Protein AF-A0A8S3JQ03-F1 (afdb_monomer_lite)

Foldseek 3Di:
DDDPDPPPPCDPPDDDDPPDDQQEAPPEDDDDRNYDHPDPDDDDDPD

Radius of gyration: 15.5 Å; chains: 1; bounding box: 25×47×22 Å

Structure (mmCIF, N/CA/C/O backbone):
data_AF-A0A8S3JQ03-F1
#
_entry.id   AF-A0A8S3JQ03-F1
#
loop_
_atom_site.group_PDB
_atom_site.id
_atom_site.type_symbol
_atom_site.label_atom_id
_atom_site.label_alt_id
_atom_site.label_comp_id
_atom_site.label_asym_id
_atom_site.label_entity_id
_atom_site.label_seq_id
_atom_site.pdbx_PDB_ins_code
_atom_site.Cartn_x
_atom_site.Cartn_y
_atom_site.Cartn_z
_atom_site.occupancy
_atom_site.B_iso_or_equiv
_atom_site.auth_seq_id
_atom_site.auth_comp_id
_atom_site.auth_asym_id
_atom_site.auth_atom_id
_atom_site.pdbx_PDB_model_num
ATOM 1 N N . ARG A 1 1 ? -2.278 31.796 0.165 1.00 48.66 1 ARG A N 1
ATOM 2 C CA . ARG A 1 1 ? -2.134 30.845 -0.965 1.00 48.66 1 ARG A CA 1
ATOM 3 C C . ARG A 1 1 ? -1.280 29.684 -0.461 1.00 48.66 1 ARG A C 1
ATOM 5 O O . ARG A 1 1 ? -0.088 29.915 -0.309 1.00 48.66 1 ARG A O 1
ATOM 12 N N . PRO A 1 2 ? -1.833 28.520 -0.077 1.00 41.69 2 PRO A N 1
ATOM 13 C CA . PRO A 1 2 ? -1.003 27.413 0.374 1.00 41.69 2 PRO A CA 1
ATOM 14 C C . PRO A 1 2 ? -0.499 26.606 -0.825 1.00 41.69 2 PRO A C 1
ATOM 16 O O . PRO A 1 2 ? -1.190 26.454 -1.831 1.00 41.69 2 PRO A O 1
ATOM 19 N N . LEU A 1 3 ? 0.746 26.160 -0.706 1.00 51.06 3 LEU A N 1
ATOM 20 C CA . LEU A 1 3 ? 1.500 25.415 -1.703 1.00 51.06 3 LEU A CA 1
ATOM 21 C C . LEU A 1 3 ? 0.876 24.025 -1.866 1.00 51.06 3 LEU A C 1
ATOM 23 O O . LEU A 1 3 ? 0.794 23.265 -0.902 1.00 51.06 3 LEU A O 1
ATOM 27 N N . ARG A 1 4 ? 0.427 23.702 -3.084 1.00 52.50 4 ARG A N 1
ATOM 28 C CA . ARG A 1 4 ? 0.014 22.350 -3.468 1.00 52.50 4 ARG A CA 1
ATOM 29 C C . ARG A 1 4 ? 1.283 21.505 -3.483 1.00 52.50 4 ARG A C 1
ATOM 31 O O . ARG A 1 4 ? 2.011 21.495 -4.470 1.00 52.50 4 ARG A O 1
ATOM 38 N N . ALA A 1 5 ? 1.568 20.836 -2.366 1.00 51.50 5 ALA A N 1
ATOM 39 C CA . ALA A 1 5 ? 2.339 19.609 -2.438 1.00 51.50 5 ALA A CA 1
ATOM 40 C C . ALA A 1 5 ? 1.662 18.767 -3.522 1.00 51.50 5 ALA A C 1
ATOM 42 O O . ALA A 1 5 ? 0.430 18.699 -3.553 1.00 51.50 5 ALA A O 1
ATOM 43 N N . SER A 1 6 ? 2.439 18.207 -4.440 1.00 58.88 6 SER A N 1
ATOM 44 C CA . SER A 1 6 ? 1.999 17.174 -5.371 1.00 58.88 6 SER A CA 1
ATOM 45 C C . SER A 1 6 ? 1.588 15.948 -4.554 1.00 58.88 6 SER A C 1
ATOM 47 O O . SER A 1 6 ? 2.308 14.958 -4.462 1.00 58.88 6 SER A O 1
ATOM 49 N N . SER A 1 7 ? 0.473 16.078 -3.841 1.00 59.47 7 SER A N 1
ATOM 50 C CA . SER A 1 7 ? -0.236 14.986 -3.224 1.00 59.47 7 SER A CA 1
ATOM 51 C C . SER A 1 7 ? -0.664 14.123 -4.386 1.00 59.47 7 SER A C 1
ATOM 53 O O . SER A 1 7 ? -1.276 14.621 -5.327 1.00 59.47 7 SER A O 1
ATOM 55 N N . VAL A 1 8 ? -0.314 12.846 -4.321 1.00 64.25 8 VAL A N 1
ATOM 56 C CA . VAL A 1 8 ? -1.064 11.794 -4.995 1.00 64.25 8 VAL A CA 1
ATOM 57 C C . VAL A 1 8 ? -2.539 12.129 -4.767 1.00 64.25 8 VAL A C 1
ATOM 59 O O . VAL A 1 8 ? -3.016 12.080 -3.630 1.00 64.25 8 VAL A O 1
ATOM 62 N N . ASP A 1 9 ? -3.213 12.634 -5.798 1.00 66.69 9 ASP A N 1
ATOM 63 C CA . ASP A 1 9 ? -4.605 13.045 -5.696 1.00 66.69 9 ASP A CA 1
ATOM 64 C C . ASP A 1 9 ? -5.403 11.739 -5.602 1.00 66.69 9 ASP A C 1
ATOM 66 O O . ASP A 1 9 ? -5.746 11.123 -6.609 1.00 66.69 9 ASP A O 1
ATOM 70 N N . ILE A 1 10 ? -5.641 11.252 -4.378 1.00 72.00 10 ILE A N 1
ATOM 71 C CA . ILE A 1 10 ? -6.586 10.157 -4.152 1.00 72.00 10 ILE A CA 1
ATOM 72 C C . ILE A 1 10 ? -7.914 10.655 -4.711 1.00 72.00 10 ILE A C 1
ATOM 74 O O . ILE A 1 10 ? -8.442 11.664 -4.237 1.00 72.00 10 ILE A O 1
ATOM 78 N N . HIS A 1 11 ? -8.412 9.981 -5.750 1.00 76.31 11 HIS A N 1
ATOM 79 C CA . HIS A 1 11 ? -9.594 10.427 -6.477 1.00 76.31 11 HIS A CA 1
ATOM 80 C C . HIS A 1 11 ? -10.721 10.763 -5.482 1.00 76.31 11 HIS A C 1
ATOM 82 O O . HIS A 1 11 ? -10.977 9.966 -4.578 1.00 76.31 11 HIS A O 1
ATOM 88 N N . PRO A 1 12 ? -11.428 11.898 -5.619 1.00 79.44 12 PRO A N 1
ATOM 89 C CA . PRO A 1 12 ? -12.396 12.363 -4.617 1.00 79.44 12 PRO A CA 1
ATOM 90 C C . PRO A 1 12 ? -13.549 11.379 -4.360 1.00 79.44 12 PRO A C 1
ATOM 92 O O . PRO A 1 12 ? -14.191 11.431 -3.315 1.00 79.44 12 PRO A O 1
ATOM 95 N N . ASN A 1 13 ? -13.789 10.454 -5.296 1.00 82.38 13 ASN A N 1
ATOM 96 C CA . ASN A 1 13 ? -14.783 9.385 -5.165 1.00 82.38 13 ASN A CA 1
ATOM 97 C C . ASN A 1 13 ? -14.181 8.023 -4.783 1.00 82.38 13 ASN A C 1
ATOM 99 O O . ASN A 1 13 ? -14.893 7.018 -4.824 1.00 82.38 13 ASN A O 1
ATOM 103 N N . ALA A 1 14 ? -12.891 7.954 -4.449 1.00 82.12 14 ALA A N 1
ATOM 104 C CA . ALA A 1 14 ? -12.277 6.737 -3.942 1.00 82.12 14 ALA A CA 1
ATOM 105 C C . ALA A 1 14 ? -12.971 6.339 -2.636 1.00 82.12 14 ALA A C 1
ATOM 107 O O . ALA A 1 14 ? -13.059 7.110 -1.681 1.00 82.12 14 ALA A O 1
ATOM 108 N N . ARG A 1 15 ? -13.495 5.117 -2.610 1.00 80.75 15 ARG A N 1
ATOM 109 C CA . ARG A 1 15 ? -14.148 4.531 -1.442 1.00 80.75 15 ARG A CA 1
ATOM 110 C C . ARG A 1 15 ? -13.428 3.245 -1.094 1.00 80.75 15 ARG A C 1
ATOM 112 O O . ARG A 1 15 ? -13.095 2.461 -1.981 1.00 80.75 15 ARG A O 1
ATOM 119 N N . TRP A 1 16 ? -13.202 3.029 0.196 1.00 82.56 16 TRP A N 1
ATOM 120 C CA . TRP A 1 16 ? -12.707 1.747 0.676 1.00 82.56 16 TRP A CA 1
ATOM 121 C C . TRP A 1 16 ? -13.707 0.640 0.318 1.00 82.56 16 TRP A C 1
ATOM 123 O O . TRP A 1 16 ? -14.908 0.789 0.554 1.00 82.56 16 TRP A O 1
ATOM 133 N N . GLN A 1 17 ? -13.211 -0.454 -0.264 1.00 83.69 17 GLN A N 1
ATOM 134 C CA . GLN A 1 17 ? -14.011 -1.632 -0.584 1.00 83.69 17 GLN A CA 1
ATOM 135 C C . GLN A 1 17 ? -13.757 -2.715 0.476 1.00 83.69 17 GLN A C 1
ATOM 137 O O . GLN A 1 17 ? -12.633 -3.218 0.556 1.00 83.69 17 GLN A O 1
ATOM 142 N N . PRO A 1 18 ? -14.766 -3.094 1.284 1.00 84.38 18 PRO A N 1
ATOM 143 C CA . PRO A 1 18 ? -14.601 -4.085 2.352 1.00 84.38 18 PRO A CA 1
ATOM 144 C C . PRO A 1 18 ? -14.176 -5.468 1.856 1.00 84.38 18 PRO A C 1
ATOM 146 O O . PRO A 1 18 ? -13.544 -6.227 2.584 1.00 84.38 18 PRO A O 1
ATOM 149 N N . ASN A 1 19 ? -14.512 -5.791 0.613 1.00 88.12 19 ASN A N 1
ATOM 150 C CA . ASN A 1 19 ? -14.244 -7.051 -0.068 1.00 88.12 19 ASN A CA 1
ATOM 151 C C . ASN A 1 19 ? -13.045 -6.959 -1.031 1.00 88.12 19 ASN A C 1
ATOM 153 O O . ASN A 1 19 ? -13.056 -7.573 -2.096 1.00 88.12 19 ASN A O 1
ATOM 157 N N . GLY A 1 20 ? -12.021 -6.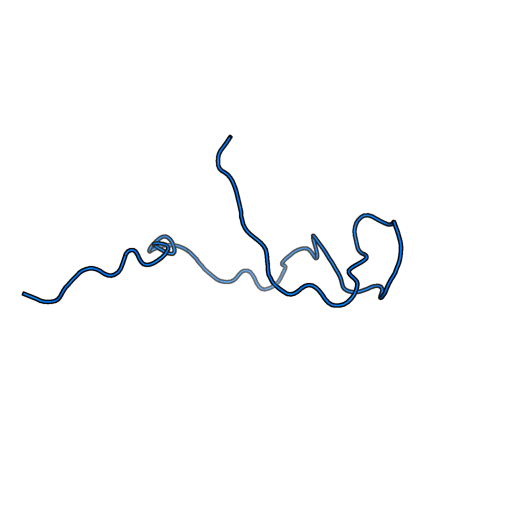181 -0.674 1.00 84.75 20 GLY A N 1
ATOM 158 C CA . GLY A 1 20 ? -10.804 -6.049 -1.474 1.00 84.75 20 GLY A CA 1
ATOM 159 C C . GLY A 1 20 ? -10.074 -7.379 -1.715 1.00 84.75 20 GLY A C 1
ATOM 160 O O . GLY A 1 20 ? -10.121 -8.305 -0.903 1.00 84.75 20 GLY A O 1
ATOM 161 N N . LEU A 1 21 ? -9.361 -7.462 -2.840 1.00 86.44 21 LEU A N 1
ATOM 162 C CA . LEU A 1 21 ? -8.517 -8.601 -3.198 1.00 86.44 21 LEU A CA 1
ATOM 163 C C . LEU A 1 21 ? -7.070 -8.356 -2.752 1.00 86.44 21 LEU A C 1
ATOM 165 O O . LEU A 1 21 ? -6.496 -7.302 -3.014 1.00 86.44 21 LEU A O 1
ATOM 169 N N . ILE A 1 22 ? -6.442 -9.362 -2.139 1.00 83.56 22 ILE A N 1
ATOM 170 C CA . ILE A 1 22 ? -5.001 -9.329 -1.863 1.00 83.56 22 ILE A CA 1
ATOM 171 C C . ILE A 1 22 ? -4.246 -9.537 -3.179 1.00 83.56 22 ILE A C 1
ATOM 173 O O . ILE A 1 22 ? -4.134 -10.669 -3.656 1.00 83.56 22 ILE A O 1
ATOM 177 N N . VAL A 1 23 ? -3.708 -8.451 -3.731 1.00 84.38 23 VAL A N 1
ATOM 178 C CA . VAL A 1 23 ? -2.926 -8.461 -4.979 1.00 84.38 23 VAL A CA 1
ATOM 179 C C . VAL A 1 23 ? -1.438 -8.747 -4.759 1.00 84.38 23 VAL A C 1
ATOM 181 O O . VAL A 1 23 ? -0.795 -9.312 -5.634 1.00 84.38 23 VAL A O 1
ATOM 184 N N . ALA A 1 24 ? -0.900 -8.434 -3.576 1.00 87.00 24 ALA A N 1
ATOM 185 C CA . ALA A 1 24 ? 0.483 -8.720 -3.202 1.00 87.00 24 ALA A CA 1
ATOM 186 C C . ALA A 1 24 ? 0.603 -8.966 -1.688 1.00 87.00 24 ALA A C 1
ATOM 188 O O . ALA A 1 24 ? -0.168 -8.433 -0.891 1.00 87.00 24 ALA A O 1
ATOM 189 N N . GLY A 1 25 ? 1.585 -9.776 -1.283 1.00 87.56 25 GLY A N 1
ATOM 190 C CA . GLY A 1 25 ? 1.818 -10.119 0.123 1.00 87.56 25 GLY A CA 1
ATOM 191 C C . GLY A 1 25 ? 0.786 -11.078 0.743 1.00 87.56 25 GLY A C 1
ATOM 192 O O . GLY A 1 25 ? -0.046 -11.677 0.061 1.00 87.56 25 GLY A O 1
ATOM 193 N N . GLY A 1 26 ? 0.886 -11.268 2.064 1.00 84.25 26 GLY A N 1
ATOM 194 C CA . GLY A 1 26 ? 0.011 -12.150 2.854 1.00 84.25 26 GLY A CA 1
ATOM 195 C C . GLY A 1 26 ? 0.501 -13.594 3.029 1.00 84.25 26 GLY A C 1
ATOM 196 O O . GLY A 1 26 ? 0.059 -14.261 3.955 1.00 84.25 26 GLY A O 1
ATOM 197 N N . ASN A 1 27 ? 1.455 -14.065 2.213 1.00 88.31 27 ASN A N 1
ATOM 198 C CA . ASN A 1 27 ? 1.972 -15.441 2.288 1.00 88.31 27 ASN A CA 1
ATOM 199 C C . ASN A 1 27 ? 3.459 -15.544 2.693 1.00 88.31 27 ASN A C 1
ATOM 201 O O . ASN A 1 27 ? 4.082 -16.581 2.466 1.00 88.31 27 ASN A O 1
ATOM 205 N N . GLY A 1 28 ? 4.058 -14.495 3.263 1.00 86.38 28 GLY A N 1
ATOM 206 C CA . GLY A 1 28 ? 5.481 -14.478 3.639 1.00 86.38 28 GLY A CA 1
ATOM 207 C C . GLY A 1 28 ? 6.448 -14.347 2.450 1.00 86.38 28 GLY A C 1
ATOM 208 O O . GLY A 1 28 ? 6.051 -13.948 1.354 1.00 86.38 28 GLY A O 1
ATOM 209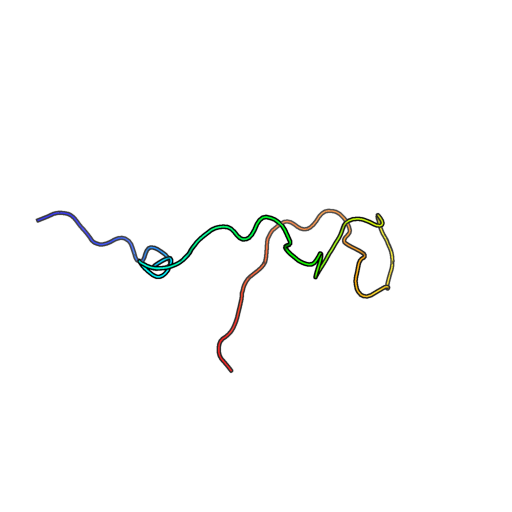 N N . CYS A 1 29 ? 7.724 -14.677 2.679 1.00 86.56 29 CYS A N 1
ATOM 210 C CA . CYS A 1 29 ? 8.807 -14.590 1.688 1.00 86.56 29 CYS A CA 1
ATOM 211 C C . CYS A 1 29 ? 8.711 -15.688 0.606 1.00 86.56 29 CYS A C 1
ATOM 213 O O . CYS A 1 29 ? 8.307 -16.816 0.90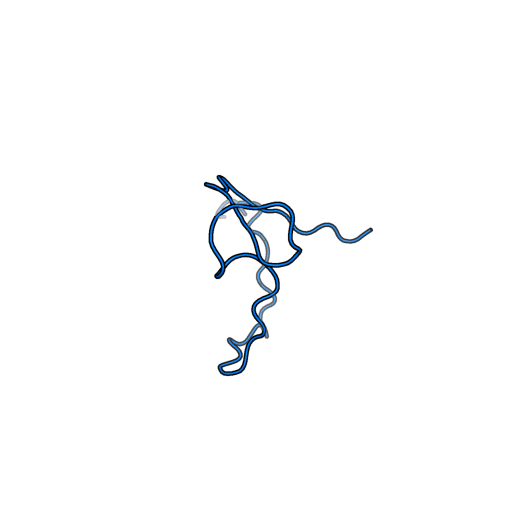3 1.00 86.56 29 CYS A O 1
ATOM 215 N N . GLY A 1 30 ? 9.087 -15.373 -0.640 1.00 83.88 30 GLY A N 1
ATOM 216 C CA . GLY A 1 30 ? 9.196 -16.328 -1.752 1.00 83.88 30 GLY A CA 1
ATOM 217 C C . GLY A 1 30 ? 8.963 -15.696 -3.131 1.00 83.88 30 GLY A C 1
ATOM 218 O O . GLY A 1 30 ? 8.655 -14.515 -3.224 1.00 83.88 30 GLY A O 1
ATOM 219 N N . ASN A 1 31 ? 9.050 -16.505 -4.192 1.00 84.06 31 ASN A N 1
ATOM 220 C CA . ASN A 1 31 ? 8.965 -16.055 -5.597 1.00 84.06 31 ASN A CA 1
ATOM 221 C C . ASN A 1 31 ? 7.542 -16.120 -6.195 1.00 84.06 31 ASN A C 1
ATOM 223 O O . ASN A 1 31 ? 7.371 -16.110 -7.409 1.00 84.06 31 ASN A O 1
ATOM 227 N N . GLY A 1 32 ? 6.511 -16.269 -5.360 1.00 84.12 32 GLY A N 1
ATOM 228 C CA . GLY A 1 32 ? 5.119 -16.350 -5.812 1.00 84.12 32 GLY 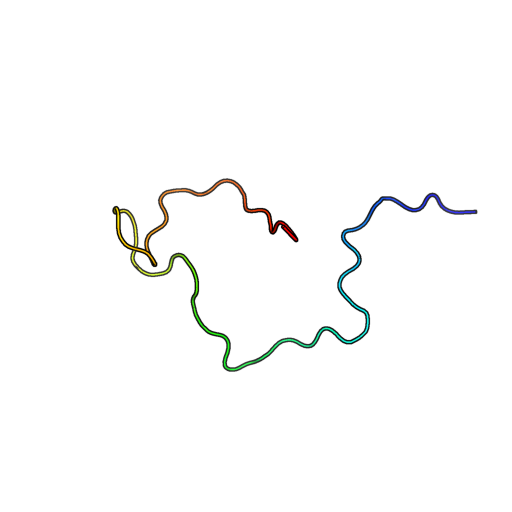A CA 1
ATOM 229 C C . GLY A 1 32 ? 4.452 -14.977 -5.905 1.00 84.12 32 GLY A C 1
ATOM 230 O O . GLY A 1 32 ? 4.791 -14.074 -5.151 1.00 84.12 32 GLY A O 1
ATOM 231 N N . ILE A 1 33 ? 3.417 -14.852 -6.740 1.00 79.88 33 ILE A N 1
ATOM 232 C CA . ILE A 1 33 ? 2.696 -13.587 -7.000 1.00 79.88 33 ILE A CA 1
ATOM 233 C C . ILE A 1 33 ? 2.109 -12.898 -5.749 1.00 79.88 33 ILE A C 1
ATOM 235 O O . ILE A 1 33 ? 1.880 -11.698 -5.742 1.00 79.88 33 ILE A O 1
ATOM 239 N N . ARG A 1 34 ? 1.880 -13.647 -4.662 1.00 84.94 34 ARG A N 1
ATOM 240 C CA . ARG A 1 34 ? 1.352 -13.147 -3.376 1.00 84.94 34 ARG A CA 1
ATOM 241 C C . ARG A 1 34 ? 2.391 -13.226 -2.250 1.00 84.94 34 ARG A C 1
ATOM 243 O O . ARG A 1 34 ? 2.051 -13.445 -1.088 1.00 84.94 34 ARG A O 1
ATOM 250 N N . LYS A 1 35 ? 3.675 -13.124 -2.588 1.00 89.94 35 LYS A N 1
ATOM 251 C CA . LYS A 1 35 ? 4.798 -13.169 -1.644 1.00 89.94 35 LYS A CA 1
ATOM 252 C C . LYS A 1 35 ? 5.535 -11.832 -1.701 1.00 89.94 35 LYS A C 1
ATOM 254 O O . LYS A 1 35 ? 5.799 -11.316 -2.777 1.00 89.94 35 LYS A O 1
ATOM 259 N N . LEU A 1 36 ? 5.841 -11.267 -0.537 1.00 87.69 36 LEU A N 1
ATOM 260 C CA . LEU A 1 36 ? 6.674 -10.070 -0.395 1.00 87.69 36 LEU A CA 1
ATOM 261 C C . LEU A 1 36 ? 7.662 -10.325 0.740 1.00 87.69 36 LEU A C 1
ATOM 263 O O . LEU A 1 36 ? 7.300 -10.923 1.756 1.00 87.69 36 LEU A O 1
ATOM 267 N N . TYR A 1 37 ? 8.899 -9.860 0.586 1.00 89.12 37 TYR A N 1
ATOM 268 C CA . TYR A 1 37 ? 9.915 -9.960 1.628 1.00 89.12 37 TYR A CA 1
ATOM 269 C C . TYR A 1 37 ? 10.451 -8.581 1.981 1.00 89.12 37 TYR A C 1
ATOM 271 O O . TYR A 1 37 ? 11.236 -8.012 1.234 1.00 89.12 37 TYR A O 1
ATOM 279 N N . LYS A 1 38 ? 9.998 -8.057 3.128 1.00 89.44 38 LYS A N 1
ATOM 280 C CA . LYS A 1 38 ? 10.378 -6.734 3.650 1.00 89.44 38 LYS A CA 1
ATOM 281 C C . LYS A 1 38 ? 10.317 -5.622 2.578 1.00 89.44 38 LYS A C 1
ATOM 283 O O . LYS A 1 38 ? 11.325 -4.960 2.341 1.00 89.44 38 LYS A O 1
ATOM 288 N N . PRO A 1 39 ? 9.166 -5.420 1.908 1.00 86.81 39 PRO A N 1
ATOM 289 C CA . PRO A 1 39 ? 9.033 -4.339 0.938 1.00 86.81 39 PRO A CA 1
ATOM 290 C C . PRO A 1 39 ? 9.156 -2.984 1.648 1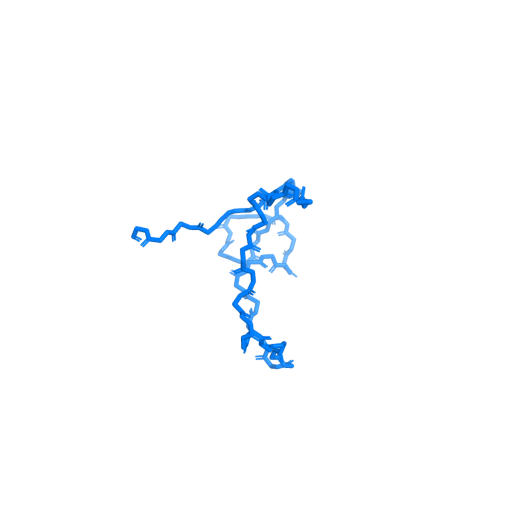.00 86.81 39 PRO A C 1
ATOM 292 O O . PRO A 1 39 ? 8.542 -2.774 2.693 1.00 86.81 39 PRO A O 1
ATOM 295 N N . CYS A 1 40 ? 9.930 -2.065 1.073 1.00 91.56 40 CYS A N 1
ATOM 296 C CA . CYS A 1 40 ? 10.097 -0.706 1.606 1.00 91.56 40 CYS A CA 1
ATOM 297 C C . CYS A 1 40 ? 9.152 0.317 0.953 1.00 91.56 40 CYS A C 1
ATOM 299 O O . CYS A 1 40 ? 9.045 1.441 1.432 1.00 91.56 40 CYS A O 1
ATOM 301 N N . GLY A 1 41 ? 8.474 -0.056 -0.134 1.00 87.56 41 GLY A N 1
ATOM 302 C CA . GLY A 1 41 ? 7.554 0.808 -0.866 1.00 87.56 41 GLY A CA 1
ATOM 303 C C . GLY A 1 41 ? 6.939 0.098 -2.071 1.00 87.56 41 GLY A C 1
ATOM 304 O O . GLY A 1 41 ? 7.330 -1.021 -2.406 1.00 87.56 41 GLY A O 1
ATOM 305 N N . PHE A 1 42 ? 5.972 0.758 -2.703 1.00 85.56 42 PHE A N 1
ATOM 306 C CA . PHE A 1 42 ? 5.377 0.372 -3.981 1.00 85.56 42 PHE A CA 1
ATOM 307 C C . PHE A 1 42 ? 4.966 1.639 -4.741 1.00 85.56 42 PHE A C 1
ATOM 309 O O . PHE A 1 42 ? 4.747 2.683 -4.125 1.00 85.56 42 PHE A O 1
ATOM 316 N N . PHE A 1 43 ? 4.860 1.540 -6.061 1.00 86.06 43 PHE A N 1
ATOM 317 C CA . PHE A 1 43 ? 4.301 2.581 -6.916 1.00 86.06 43 PHE A CA 1
ATOM 318 C C . PHE A 1 43 ? 3.366 1.933 -7.939 1.00 86.06 43 PHE A C 1
ATOM 320 O O . PHE A 1 43 ? 3.439 0.726 -8.175 1.00 86.06 43 PHE A O 1
ATOM 327 N N . VAL A 1 44 ? 2.457 2.731 -8.481 1.00 83.31 44 VAL A N 1
ATOM 328 C CA . VAL A 1 44 ? 1.551 2.352 -9.566 1.00 83.31 44 VAL A CA 1
ATOM 329 C C . VAL A 1 44 ? 1.926 3.237 -10.745 1.00 83.31 44 VAL A C 1
ATOM 331 O O . VAL A 1 44 ? 2.155 4.429 -10.540 1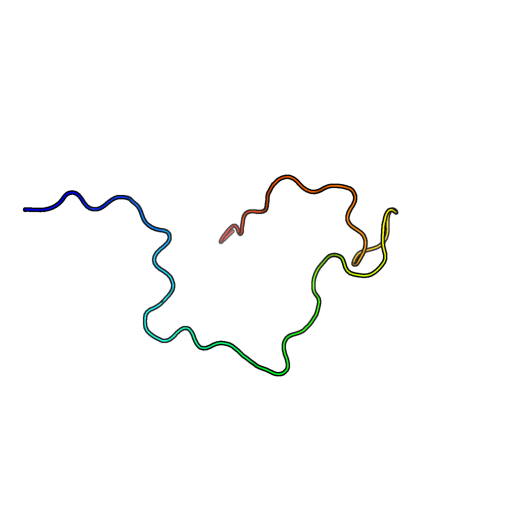.00 83.31 44 VAL A O 1
ATOM 334 N N . ASP A 1 45 ? 2.052 2.634 -11.919 1.00 85.25 45 ASP A N 1
ATOM 335 C CA . ASP A 1 45 ? 2.334 3.318 -13.179 1.00 85.25 45 ASP A CA 1
ATOM 336 C C . ASP A 1 45 ? 1.099 3.216 -14.084 1.00 85.25 45 ASP A C 1
ATOM 338 O O . ASP A 1 45 ? 0.345 2.244 -13.969 1.00 85.25 45 ASP A O 1
ATOM 342 N N . ASP A 1 46 ? 0.889 4.228 -14.922 1.00 84.88 46 ASP A N 1
ATOM 343 C CA . ASP A 1 46 ? -0.284 4.366 -15.795 1.00 84.88 46 ASP A CA 1
ATOM 344 C C . ASP A 1 46 ? -0.020 3.878 -17.242 1.00 84.88 46 ASP A C 1
ATOM 346 O O . ASP A 1 46 ? -0.941 3.935 -18.062 1.00 84.88 46 ASP A O 1
ATOM 350 N N . ASP A 1 47 ? 1.201 3.419 -17.558 1.00 73.00 47 ASP A N 1
ATOM 351 C CA . ASP A 1 47 ? 1.588 2.834 -18.863 1.00 73.00 47 ASP A CA 1
ATOM 352 C C . ASP A 1 47 ? 0.816 1.547 -19.243 1.00 73.00 47 ASP A C 1
ATOM 354 O O . ASP A 1 47 ? 0.617 0.655 -18.380 1.00 73.00 47 ASP A O 1
#

Secondary structure (DSSP, 8-state):
-----------TT----TT----S-SS-SSSSTT--SS---------

Sequence (47 aa):
RPLRASSVDIHPNARWQPNGLIVAGGNGCGNGIRKLYKPCGFFVDDD

Organism: NCBI:txid392030

pLDDT: mean 78.78, std 12.6, range [41.69, 91.56]